Protein AF-A0A8T4U8J3-F1 (afdb_monomer_lite)

Sequence (54 aa):
MGKKKIHEVECDCGATIRGFSEHHAKQNLMIHKKASRKHKELLALKEKWLKQKS

Secondary structure (DSSP, 8-state):
---PPPEEEE-TTS-EEEESSHHHHHHHHHHHHHH-HHHHHHHHHHHHHHHH--

Structure (mmCIF, N/CA/C/O backbone):
data_AF-A0A8T4U8J3-F1
#
_entry.id   AF-A0A8T4U8J3-F1
#
loop_
_atom_site.group_PDB
_atom_site.id
_atom_site.type_symbol
_atom_site.label_atom_id
_atom_site.label_alt_id
_atom_site.label_comp_id
_atom_site.label_asym_id
_atom_site.label_entity_id
_atom_site.label_seq_id
_atom_site.pdbx_PDB_ins_code
_atom_site.Cartn_x
_atom_site.Cartn_y
_atom_site.Cartn_z
_atom_site.occupancy
_atom_site.B_iso_or_equiv
_atom_site.auth_seq_id
_atom_site.auth_comp_id
_atom_site.auth_asym_id
_atom_site.auth_atom_id
_atom_site.pdbx_PDB_model_num
ATOM 1 N N . MET A 1 1 ? 12.186 4.640 -30.175 1.00 46.59 1 MET A N 1
ATOM 2 C CA . MET A 1 1 ? 12.316 4.421 -28.716 1.00 46.59 1 MET A CA 1
ATOM 3 C C . MET A 1 1 ? 11.161 3.536 -28.259 1.00 46.59 1 MET A C 1
ATOM 5 O O . MET A 1 1 ? 10.020 3.973 -28.325 1.00 46.59 1 MET A O 1
ATOM 9 N N . GLY A 1 2 ? 11.419 2.270 -27.916 1.00 55.69 2 GLY A N 1
ATOM 10 C CA . GLY A 1 2 ? 10.363 1.328 -27.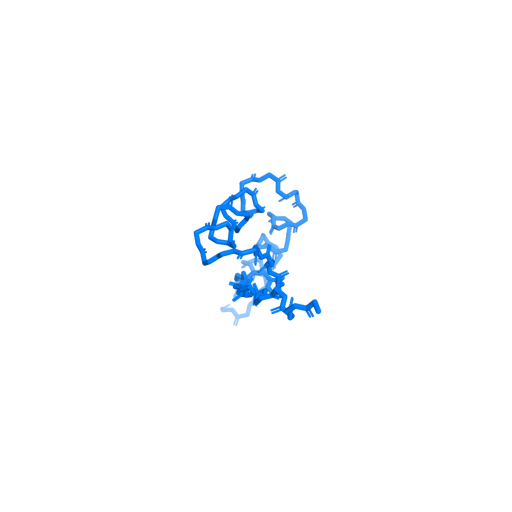521 1.00 55.69 2 GLY A CA 1
ATOM 11 C C . GLY A 1 2 ? 9.681 1.761 -26.221 1.00 55.69 2 GLY A C 1
ATOM 12 O O . GLY A 1 2 ? 10.358 2.159 -25.273 1.00 55.69 2 GLY A O 1
ATOM 13 N N . LYS A 1 3 ? 8.344 1.706 -26.174 1.00 63.38 3 LYS A N 1
ATOM 14 C CA . LYS A 1 3 ? 7.563 1.985 -24.961 1.00 63.38 3 LYS A CA 1
ATOM 15 C C . LYS A 1 3 ? 7.990 0.982 -23.881 1.00 63.38 3 LYS A C 1
ATOM 17 O O . LYS A 1 3 ? 7.728 -0.211 -24.023 1.00 63.38 3 LYS A O 1
ATOM 22 N N . LYS A 1 4 ? 8.683 1.436 -22.829 1.00 69.88 4 LYS A N 1
ATOM 23 C CA . LYS A 1 4 ? 9.017 0.586 -21.674 1.00 69.88 4 LYS A CA 1
ATOM 24 C C . LYS A 1 4 ? 7.700 0.089 -21.072 1.00 69.88 4 LYS A C 1
ATOM 26 O O . LYS A 1 4 ? 6.876 0.911 -20.677 1.00 69.88 4 LYS A O 1
ATOM 31 N N . LYS A 1 5 ? 7.481 -1.231 -21.043 1.00 80.31 5 LYS A N 1
ATOM 32 C CA . LYS A 1 5 ? 6.314 -1.822 -20.375 1.00 80.31 5 LYS A CA 1
ATOM 33 C C . LYS A 1 5 ? 6.398 -1.484 -18.887 1.00 80.31 5 LYS A C 1
ATOM 35 O O . LYS A 1 5 ? 7.380 -1.817 -18.231 1.00 80.31 5 LYS A O 1
ATOM 40 N N . ILE A 1 6 ? 5.388 -0.786 -18.385 1.00 87.44 6 ILE A N 1
ATOM 41 C CA . ILE A 1 6 ? 5.205 -0.557 -16.955 1.00 87.44 6 ILE A CA 1
ATOM 42 C C . ILE A 1 6 ? 4.305 -1.680 -16.456 1.00 87.44 6 ILE A C 1
ATOM 44 O O . ILE A 1 6 ? 3.270 -1.957 -17.056 1.00 87.44 6 ILE A O 1
ATOM 48 N N . HIS A 1 7 ? 4.726 -2.338 -15.385 1.00 93.12 7 HIS A N 1
ATOM 49 C CA . HIS A 1 7 ? 3.925 -3.325 -14.679 1.00 93.12 7 HIS A CA 1
ATOM 50 C C . HIS A 1 7 ? 3.229 -2.643 -13.509 1.00 93.12 7 HIS A C 1
ATOM 52 O O . HIS A 1 7 ? 3.867 -1.922 -12.738 1.00 93.12 7 HIS A O 1
ATOM 58 N N . GLU A 1 8 ? 1.928 -2.870 -13.390 1.00 95.25 8 GLU A N 1
ATOM 59 C CA . GLU A 1 8 ? 1.079 -2.275 -12.364 1.00 95.25 8 GLU A CA 1
ATOM 60 C C . GLU A 1 8 ? 0.548 -3.381 -11.455 1.00 95.25 8 GLU A C 1
ATOM 62 O O . GLU A 1 8 ? 0.147 -4.443 -11.926 1.00 95.25 8 GLU A O 1
ATOM 67 N N . VAL A 1 9 ? 0.581 -3.144 -10.146 1.00 94.56 9 VAL A N 1
ATOM 68 C CA . VAL A 1 9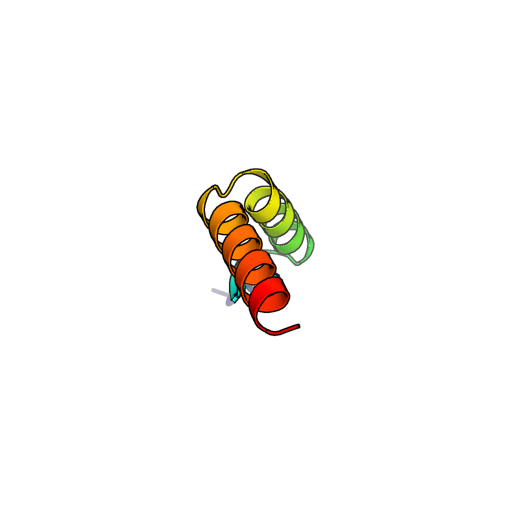 ? 0.035 -4.048 -9.133 1.00 94.56 9 VAL A CA 1
ATOM 69 C C . VAL A 1 9 ? -0.812 -3.230 -8.171 1.00 94.56 9 VAL A C 1
ATOM 71 O O . VAL A 1 9 ? -0.380 -2.182 -7.687 1.00 94.56 9 VAL A O 1
ATOM 74 N N . GLU A 1 10 ? -2.019 -3.703 -7.891 1.00 94.50 10 GLU A N 1
ATOM 75 C CA . GLU A 1 10 ? -2.936 -3.046 -6.967 1.00 94.50 10 GLU A CA 1
ATOM 76 C C . GLU A 1 10 ? -2.682 -3.493 -5.521 1.00 94.50 10 GLU A C 1
ATOM 78 O O . GLU A 1 10 ? -2.419 -4.662 -5.236 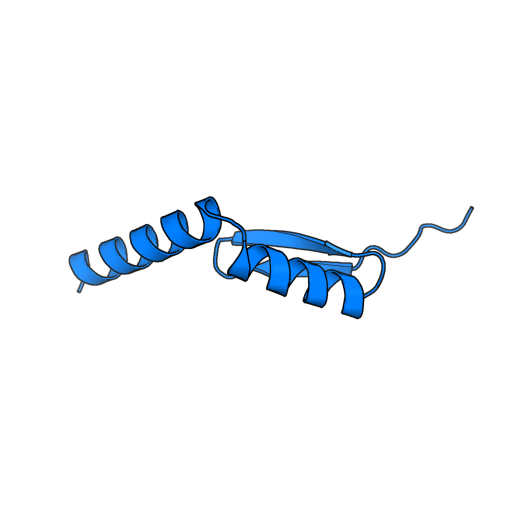1.00 94.50 10 GLU A O 1
ATOM 83 N N . CYS A 1 11 ? -2.719 -2.537 -4.598 1.00 92.38 11 CYS A N 1
ATOM 84 C CA . CYS A 1 11 ? -2.626 -2.774 -3.166 1.00 92.38 11 CYS A CA 1
ATOM 85 C C . CYS A 1 11 ? -4.021 -2.834 -2.538 1.00 92.38 11 CYS A C 1
ATOM 87 O O . CYS A 1 11 ? -4.909 -2.084 -2.927 1.00 92.38 11 CYS A O 1
ATOM 89 N N . ASP A 1 12 ? -4.179 -3.607 -1.463 1.00 87.00 12 ASP A N 1
ATOM 90 C CA . ASP A 1 12 ? -5.439 -3.774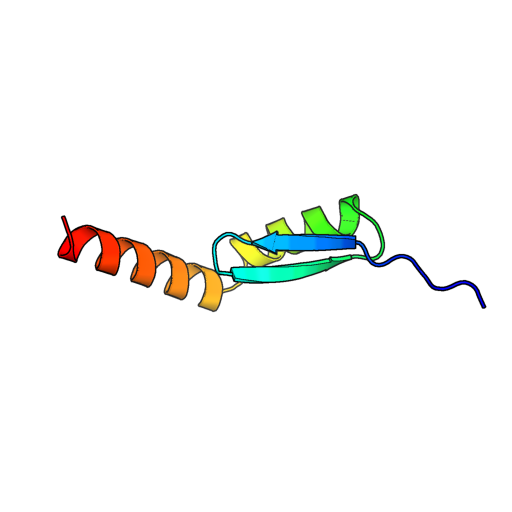 -0.719 1.00 87.00 12 ASP A CA 1
ATOM 91 C C . ASP A 1 12 ? -6.016 -2.471 -0.125 1.00 87.00 12 ASP A C 1
ATOM 93 O O . ASP A 1 12 ? -7.183 -2.416 0.273 1.00 87.00 12 ASP A O 1
ATOM 97 N N . CYS A 1 13 ? -5.197 -1.416 -0.046 1.00 87.81 13 CYS A N 1
ATOM 98 C CA . CYS A 1 13 ? -5.627 -0.071 0.337 1.00 87.81 13 CYS A CA 1
ATOM 99 C C . CYS A 1 13 ? -6.130 0.781 -0.849 1.00 87.81 13 CYS A C 1
ATOM 101 O O . CYS A 1 13 ? -6.354 1.976 -0.670 1.00 87.81 13 CYS A O 1
ATOM 103 N N . GLY A 1 14 ? -6.241 0.207 -2.053 1.00 87.88 14 GLY A N 1
ATOM 104 C CA . GLY A 1 14 ? -6.669 0.875 -3.288 1.00 87.88 14 GLY A CA 1
ATOM 105 C C . GLY A 1 14 ? -5.570 1.646 -4.029 1.00 87.88 14 GLY A C 1
ATOM 106 O O . GLY A 1 14 ? -5.867 2.418 -4.934 1.00 87.88 14 GLY A O 1
ATOM 107 N N . ALA A 1 15 ? -4.299 1.494 -3.642 1.00 92.06 15 ALA A N 1
ATOM 108 C CA . ALA A 1 15 ? -3.185 2.178 -4.303 1.00 92.06 15 ALA A CA 1
ATOM 109 C C . ALA A 1 15 ? -2.621 1.348 -5.468 1.00 92.06 15 ALA A C 1
ATOM 111 O O . ALA A 1 15 ? -2.313 0.170 -5.290 1.00 92.06 15 ALA A O 1
ATOM 112 N N . THR A 1 16 ? -2.399 1.975 -6.626 1.00 95.00 16 THR A N 1
ATOM 113 C CA . THR A 1 16 ? -1.721 1.347 -7.773 1.00 95.00 16 THR A CA 1
ATOM 114 C C . THR A 1 16 ? -0.212 1.559 -7.676 1.00 95.00 16 THR A C 1
ATOM 116 O O . THR A 1 16 ? 0.273 2.692 -7.672 1.00 95.00 16 THR A O 1
ATOM 119 N N . ILE A 1 17 ? 0.548 0.468 -7.617 1.00 94.62 17 ILE A N 1
ATOM 120 C CA . ILE A 1 17 ? 2.007 0.478 -7.522 1.00 94.62 17 ILE A CA 1
ATOM 121 C C . ILE A 1 17 ? 2.611 0.074 -8.863 1.00 94.62 17 ILE A C 1
ATOM 123 O O . ILE A 1 17 ? 2.245 -0.945 -9.443 1.00 94.62 17 ILE A O 1
ATOM 127 N N . ARG A 1 18 ? 3.550 0.883 -9.358 1.00 94.69 18 ARG A N 1
ATOM 128 C CA . ARG A 1 18 ? 4.154 0.727 -10.686 1.00 94.69 18 ARG A CA 1
ATOM 129 C C . ARG A 1 18 ? 5.612 0.291 -10.591 1.00 94.69 18 ARG A C 1
ATOM 131 O O . ARG A 1 18 ? 6.335 0.704 -9.682 1.00 94.69 18 ARG A O 1
ATOM 138 N N . GLY A 1 19 ? 6.059 -0.507 -11.555 1.00 92.88 19 GLY A N 1
ATOM 139 C CA . GLY A 1 19 ? 7.449 -0.934 -11.695 1.00 92.88 19 GLY A CA 1
ATOM 140 C C . GLY A 1 19 ? 7.848 -1.151 -13.153 1.00 92.88 19 GLY A C 1
ATOM 141 O O . GLY A 1 19 ? 7.009 -1.357 -14.023 1.00 92.88 19 GLY A O 1
ATOM 142 N N . PHE A 1 20 ? 9.153 -1.114 -13.423 1.00 90.31 20 PHE A N 1
ATOM 143 C CA . PHE A 1 20 ? 9.711 -1.382 -14.760 1.00 90.31 20 PHE A CA 1
ATOM 144 C C . PHE A 1 20 ? 9.711 -2.873 -15.135 1.00 90.31 20 PHE A C 1
ATOM 146 O O . PHE A 1 20 ? 9.945 -3.229 -16.284 1.00 90.31 20 PHE A O 1
ATOM 153 N N . SER A 1 21 ? 9.468 -3.736 -14.155 1.00 91.81 21 SER A N 1
ATOM 154 C CA . SER A 1 21 ? 9.296 -5.177 -14.285 1.00 91.81 21 SER A CA 1
ATOM 155 C C . SER A 1 21 ? 8.276 -5.627 -13.243 1.00 91.81 21 SER A C 1
ATOM 157 O O . SER A 1 21 ? 8.021 -4.913 -12.266 1.00 91.81 21 SER A O 1
ATOM 159 N N . GLU A 1 22 ? 7.710 -6.818 -13.416 1.00 92.38 22 GLU A N 1
ATOM 160 C CA . GLU A 1 22 ? 6.800 -7.393 -12.422 1.00 92.38 22 GLU A CA 1
ATOM 161 C C . GLU A 1 22 ? 7.474 -7.530 -11.046 1.00 92.38 22 GLU A C 1
ATOM 163 O O . GLU A 1 22 ? 6.878 -7.195 -10.022 1.00 92.38 22 GLU A O 1
ATOM 168 N N . HIS A 1 23 ? 8.747 -7.940 -11.025 1.00 93.88 23 HIS A N 1
ATOM 169 C CA . HIS A 1 23 ? 9.529 -8.033 -9.795 1.00 93.88 23 HIS A CA 1
ATOM 170 C C . HIS A 1 23 ? 9.644 -6.666 -9.106 1.00 93.88 23 HIS A C 1
ATOM 172 O O . HIS A 1 23 ? 9.364 -6.558 -7.915 1.00 93.88 23 HIS A O 1
ATOM 178 N N . HIS A 1 24 ? 9.980 -5.602 -9.846 1.00 93.31 24 HIS A N 1
ATOM 179 C CA . HIS A 1 24 ? 10.061 -4.252 -9.278 1.00 93.31 24 HIS A CA 1
ATOM 180 C C . HIS A 1 24 ? 8.708 -3.758 -8.762 1.00 93.31 24 HIS A C 1
ATOM 182 O O . HIS A 1 24 ? 8.652 -3.149 -7.697 1.00 93.31 24 HIS A O 1
ATOM 188 N N . ALA A 1 25 ? 7.612 -4.035 -9.474 1.00 94.06 25 ALA A N 1
ATOM 189 C CA . ALA A 1 25 ? 6.277 -3.654 -9.019 1.00 94.06 25 ALA A CA 1
ATOM 190 C C . ALA A 1 25 ? 5.910 -4.363 -7.700 1.00 94.06 25 ALA A C 1
ATOM 192 O O . ALA A 1 25 ? 5.431 -3.719 -6.765 1.00 94.06 25 ALA A O 1
ATOM 193 N N . LYS A 1 26 ? 6.230 -5.659 -7.574 1.00 94.62 26 LYS A N 1
ATOM 194 C CA . LYS A 1 26 ? 6.060 -6.438 -6.334 1.00 94.62 26 LYS A CA 1
ATOM 195 C C . LYS A 1 26 ? 6.946 -5.925 -5.195 1.00 94.62 26 LYS A C 1
ATOM 197 O O . LYS A 1 26 ? 6.482 -5.800 -4.063 1.00 94.62 26 LYS A O 1
ATOM 202 N N . GLN A 1 27 ? 8.200 -5.583 -5.475 1.00 95.81 27 GLN A N 1
ATOM 203 C CA . GLN A 1 27 ? 9.121 -5.053 -4.470 1.00 95.81 27 GLN A CA 1
ATOM 204 C C . GLN A 1 27 ? 8.662 -3.677 -3.961 1.00 95.81 27 GLN A C 1
ATOM 206 O O . GLN A 1 27 ? 8.600 -3.447 -2.752 1.00 95.81 27 GLN A O 1
ATOM 211 N N . ASN A 1 28 ? 8.224 -2.804 -4.873 1.00 94.62 28 ASN A N 1
ATOM 212 C CA . ASN A 1 28 ? 7.612 -1.520 -4.541 1.00 94.62 28 ASN A CA 1
ATOM 213 C C . ASN A 1 28 ? 6.327 -1.702 -3.720 1.00 94.62 28 ASN A C 1
ATOM 215 O O . ASN A 1 28 ? 6.096 -0.943 -2.780 1.00 94.62 28 ASN A O 1
ATOM 219 N N . LEU A 1 29 ? 5.513 -2.722 -4.019 1.00 94.94 29 LEU A N 1
ATOM 220 C CA . LEU A 1 29 ? 4.317 -3.045 -3.238 1.00 94.94 29 LEU A CA 1
ATOM 221 C C . LEU A 1 29 ? 4.680 -3.441 -1.802 1.00 94.94 29 LEU A C 1
ATOM 223 O O . LEU A 1 29 ? 4.048 -2.963 -0.862 1.00 94.94 29 LEU A O 1
ATOM 227 N N . MET A 1 30 ? 5.706 -4.275 -1.610 1.00 94.31 30 MET A N 1
ATOM 228 C CA . MET A 1 30 ? 6.166 -4.657 -0.269 1.00 94.31 30 MET A CA 1
ATOM 229 C C . MET A 1 30 ? 6.648 -3.446 0.534 1.00 94.31 30 MET A C 1
ATOM 231 O O . MET A 1 30 ? 6.280 -3.284 1.700 1.00 94.31 30 MET A O 1
ATOM 235 N N . ILE A 1 31 ? 7.427 -2.564 -0.097 1.00 94.25 31 ILE A N 1
ATOM 236 C CA . ILE A 1 31 ? 7.898 -1.325 0.532 1.00 94.25 31 ILE A CA 1
ATOM 237 C C . ILE A 1 31 ? 6.710 -0.428 0.882 1.00 94.25 31 ILE A C 1
ATOM 239 O O . ILE A 1 31 ? 6.632 0.057 2.008 1.00 94.25 31 ILE A O 1
ATOM 243 N N . HIS A 1 32 ? 5.752 -0.261 -0.033 1.00 93.56 32 HIS A N 1
ATOM 244 C CA . HIS A 1 32 ? 4.528 0.496 0.214 1.00 93.56 32 HIS A CA 1
ATOM 245 C C . HIS A 1 32 ? 3.772 -0.039 1.438 1.00 93.56 32 HIS A C 1
ATOM 247 O O . HIS A 1 32 ? 3.490 0.733 2.354 1.00 93.56 32 HIS A O 1
ATOM 253 N N . LYS A 1 33 ? 3.516 -1.355 1.499 1.00 92.38 33 LYS A N 1
ATOM 254 C CA . LYS A 1 33 ? 2.819 -2.001 2.624 1.00 92.38 33 LYS A CA 1
ATOM 255 C C . LYS A 1 33 ? 3.547 -1.787 3.958 1.00 92.38 33 LYS A C 1
ATOM 257 O O . LYS A 1 33 ? 2.916 -1.544 4.985 1.00 92.38 33 LYS A O 1
ATOM 262 N N . LYS A 1 34 ? 4.884 -1.833 3.957 1.00 92.06 34 LYS A N 1
ATOM 263 C CA . LYS A 1 34 ? 5.700 -1.705 5.176 1.00 92.06 34 LYS A CA 1
ATOM 264 C C . LYS A 1 34 ? 5.867 -0.256 5.649 1.00 92.06 34 LYS A C 1
ATOM 266 O O . LYS A 1 34 ? 5.739 0.020 6.848 1.00 92.06 34 LYS A O 1
ATOM 271 N N . ALA A 1 35 ? 6.196 0.646 4.726 1.00 90.75 35 ALA A N 1
ATOM 272 C CA . ALA A 1 35 ? 6.689 1.989 5.022 1.00 90.75 35 ALA A CA 1
ATOM 273 C C . ALA A 1 35 ? 5.595 3.066 4.992 1.00 90.75 35 ALA A C 1
ATOM 275 O O . ALA A 1 35 ? 5.715 4.077 5.681 1.00 90.75 35 ALA A O 1
ATOM 276 N N . SER A 1 36 ? 4.518 2.873 4.224 1.00 91.06 36 SER A N 1
ATOM 277 C CA . SER A 1 36 ? 3.487 3.901 4.082 1.00 91.06 36 SER A CA 1
ATOM 278 C C . SER A 1 36 ? 2.649 4.025 5.355 1.00 91.06 36 SER A C 1
ATOM 280 O O . SER A 1 36 ? 1.881 3.130 5.712 1.00 91.06 36 SER A O 1
ATOM 282 N N . ARG A 1 37 ? 2.756 5.171 6.038 1.00 90.69 37 ARG A N 1
ATOM 283 C CA . ARG A 1 37 ? 1.907 5.486 7.199 1.00 90.69 37 ARG A CA 1
ATOM 284 C C . ARG A 1 37 ? 0.434 5.563 6.802 1.00 90.69 37 ARG A C 1
ATOM 286 O O . ARG A 1 37 ? -0.405 4.933 7.435 1.00 90.69 37 ARG A O 1
ATOM 293 N N . LYS A 1 38 ? 0.160 6.208 5.663 1.00 87.81 38 LYS A N 1
ATOM 294 C CA . LYS A 1 38 ? -1.181 6.316 5.078 1.00 87.81 38 LYS A CA 1
ATOM 295 C C . LYS A 1 38 ? -1.801 4.947 4.789 1.00 87.81 38 LYS A C 1
ATOM 297 O O . LYS A 1 38 ? -2.990 4.769 5.014 1.00 87.81 38 LYS A O 1
ATOM 302 N N . HIS A 1 39 ? -1.007 3.975 4.331 1.00 91.44 39 HIS A N 1
ATOM 303 C CA . HIS A 1 39 ? -1.481 2.602 4.122 1.00 91.44 39 HIS A CA 1
ATOM 304 C C . HIS A 1 39 ? -1.994 1.984 5.431 1.00 91.44 39 HIS A C 1
ATOM 306 O O . HIS A 1 39 ? -3.103 1.459 5.472 1.00 91.44 39 HIS A O 1
ATOM 312 N N . LYS A 1 40 ? -1.222 2.114 6.517 1.00 90.62 40 LYS A N 1
ATOM 313 C CA . LYS A 1 40 ? -1.609 1.612 7.845 1.00 90.62 40 LYS A CA 1
ATOM 314 C C . LYS A 1 40 ? -2.846 2.326 8.391 1.00 90.62 40 LYS A C 1
ATOM 316 O O . LYS A 1 40 ? -3.736 1.670 8.918 1.00 90.62 40 LYS A O 1
ATOM 321 N N . GLU A 1 41 ? -2.925 3.647 8.227 1.00 91.00 41 GLU A N 1
ATOM 322 C CA . GLU A 1 41 ? -4.084 4.446 8.650 1.00 91.00 41 GLU A CA 1
ATOM 323 C C . GLU A 1 41 ? -5.362 4.024 7.904 1.00 91.00 41 GLU A C 1
ATOM 325 O O . GLU A 1 41 ? -6.396 3.808 8.532 1.00 91.00 41 GLU A O 1
ATOM 330 N N . LEU A 1 42 ? -5.288 3.823 6.583 1.00 90.56 42 LEU A N 1
ATOM 331 C CA . LEU A 1 42 ? -6.426 3.366 5.778 1.00 90.56 42 LEU A CA 1
ATOM 332 C C . LEU A 1 42 ? -6.880 1.950 6.146 1.00 90.56 42 LEU A C 1
ATOM 334 O O . LEU A 1 42 ? -8.083 1.707 6.239 1.00 90.56 42 LEU A O 1
ATOM 338 N N . LEU A 1 43 ? -5.945 1.025 6.381 1.00 88.50 43 LEU A N 1
ATOM 339 C CA . LEU A 1 43 ? -6.290 -0.323 6.835 1.00 88.50 43 LEU A CA 1
ATOM 340 C C . LEU A 1 43 ? -6.972 -0.296 8.207 1.00 88.50 43 LEU A C 1
ATOM 342 O O . LEU A 1 43 ? -8.035 -0.892 8.359 1.00 88.50 43 LEU A O 1
ATOM 346 N N . ALA A 1 44 ? -6.443 0.472 9.162 1.00 89.69 44 ALA A N 1
ATOM 347 C CA . ALA A 1 44 ? -7.050 0.607 10.484 1.00 89.69 44 ALA A CA 1
ATOM 348 C C . ALA A 1 44 ? -8.460 1.226 10.421 1.00 89.69 44 ALA A C 1
ATOM 350 O O . ALA A 1 44 ? -9.363 0.807 11.148 1.00 89.69 44 ALA A O 1
ATOM 351 N N . LEU A 1 45 ? -8.678 2.213 9.543 1.00 90.44 45 LEU A N 1
ATOM 352 C CA . LEU A 1 45 ? -10.007 2.782 9.297 1.00 90.44 45 LEU A CA 1
ATOM 353 C C . LEU A 1 45 ? -10.965 1.746 8.697 1.00 90.44 45 LEU A C 1
ATOM 355 O O . LEU A 1 45 ? -12.106 1.645 9.146 1.00 90.44 45 LEU A O 1
ATOM 359 N N . LYS A 1 46 ? -10.498 0.947 7.730 1.00 88.00 46 LYS A N 1
ATOM 360 C CA . LYS A 1 46 ? -11.278 -0.136 7.117 1.00 88.00 46 LYS A CA 1
ATOM 361 C C . LYS A 1 46 ? -11.703 -1.172 8.158 1.00 88.00 46 LYS A C 1
ATOM 363 O O . LYS A 1 46 ? -12.875 -1.533 8.206 1.00 88.00 46 LYS A O 1
ATOM 368 N N . GLU A 1 47 ? -10.791 -1.597 9.029 1.00 89.25 47 GLU A N 1
ATOM 369 C CA . GLU A 1 47 ? -11.097 -2.529 10.120 1.00 89.25 47 GLU A CA 1
ATOM 370 C C . GLU A 1 47 ? -12.121 -1.955 11.108 1.00 89.25 47 GLU A C 1
ATOM 372 O O . GLU A 1 47 ? -13.075 -2.638 11.478 1.00 89.25 47 GLU A O 1
ATOM 377 N N . LYS A 1 48 ? -11.971 -0.684 11.507 1.00 91.00 48 LYS A N 1
ATOM 378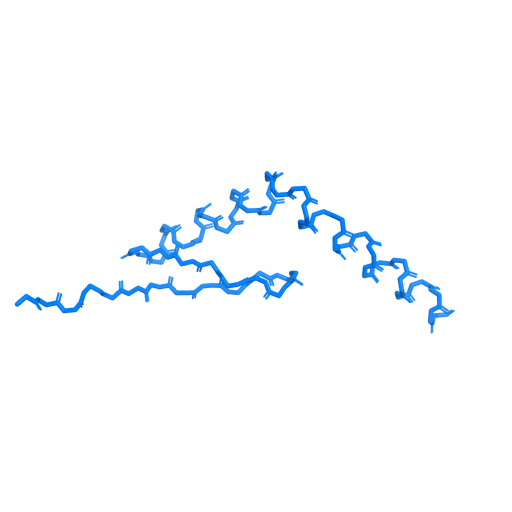 C CA . LYS A 1 48 ? -12.944 -0.005 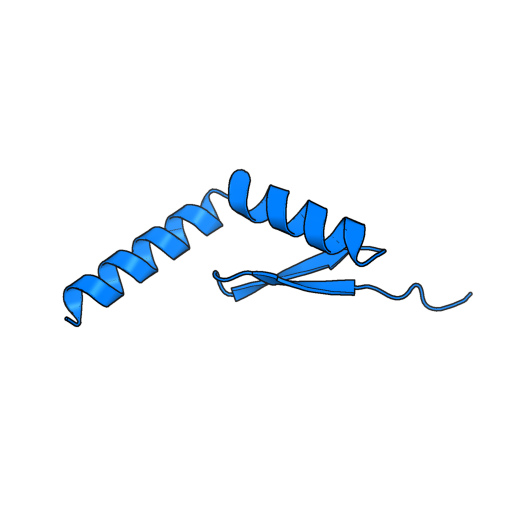12.379 1.00 91.00 48 LYS A CA 1
ATOM 379 C C . LYS A 1 48 ? -14.325 0.098 11.738 1.00 91.00 48 LYS A C 1
ATOM 381 O O . LYS A 1 48 ? -15.328 -0.058 12.429 1.00 91.00 48 LYS A O 1
ATOM 386 N N . TRP A 1 49 ? -14.388 0.374 10.438 1.00 91.88 49 TRP A N 1
ATOM 387 C CA . TRP A 1 49 ? -15.655 0.469 9.716 1.00 91.88 49 TRP A CA 1
ATOM 388 C C . TRP A 1 49 ? -16.353 -0.890 9.617 1.00 91.88 49 TRP A C 1
ATOM 390 O O . TRP A 1 49 ? -17.550 -0.976 9.867 1.00 91.88 49 TRP A O 1
ATOM 400 N N . LEU A 1 50 ? -15.600 -1.959 9.341 1.00 87.69 50 LEU A N 1
ATOM 401 C CA . LEU A 1 50 ? -16.132 -3.325 9.313 1.00 87.69 50 LEU A CA 1
ATOM 402 C C . LEU A 1 50 ? -16.655 -3.769 10.685 1.00 87.69 50 LEU A C 1
ATOM 404 O O . LEU A 1 50 ? -17.732 -4.349 10.753 1.00 87.69 50 LEU A O 1
ATOM 408 N N . LYS A 1 51 ? -15.952 -3.442 11.779 1.00 87.69 51 LYS A N 1
ATOM 409 C CA . LYS A 1 51 ? -16.401 -3.762 13.147 1.00 87.69 51 LYS A CA 1
ATOM 410 C C . LYS A 1 51 ? -17.678 -3.033 13.565 1.00 87.69 51 LYS A C 1
ATOM 412 O O . LYS A 1 51 ? -18.450 -3.591 14.324 1.00 87.69 51 LYS A O 1
ATOM 417 N N . GLN A 1 52 ? -17.893 -1.803 13.098 1.00 81.31 52 GLN A N 1
ATOM 418 C CA . GLN A 1 52 ? -19.112 -1.039 13.406 1.00 81.31 52 GLN A CA 1
ATOM 419 C C . GLN A 1 52 ? -20.329 -1.483 12.591 1.00 81.31 52 GLN A C 1
ATOM 421 O O . GLN A 1 52 ? -21.451 -1.108 12.913 1.00 81.31 52 GLN A O 1
ATOM 426 N N . LYS A 1 53 ? -20.103 -2.223 11.504 1.00 72.56 53 LYS A N 1
ATOM 427 C CA . LYS A 1 53 ? -21.154 -2.696 10.601 1.00 72.56 53 LYS A CA 1
ATOM 428 C C . LYS A 1 53 ? -21.559 -4.151 10.871 1.00 72.56 53 LYS A C 1
ATOM 430 O O . LYS A 1 53 ? -22.461 -4.640 10.197 1.00 72.56 53 LYS A O 1
ATOM 435 N N . SER A 1 54 ? -20.860 -4.819 11.792 1.00 57.81 54 SER A N 1
ATOM 436 C CA . SER A 1 54 ? -21.102 -6.197 12.224 1.00 57.81 54 SER A CA 1
ATOM 437 C C . SER A 1 54 ? -21.917 -6.256 13.506 1.00 57.81 54 SER A C 1
ATOM 439 O O . SER A 1 54 ? -21.923 -5.255 14.252 1.00 57.81 54 SER A O 1
#

Foldseek 3Di:
DDDQDWDWDADPLGDIFIDSDPVRSVVSNVCCCPPPPVNVVSVVVVVVVVVVVD

pLDDT: mean 87.91, std 10.44, range [46.59, 95.81]

Radius of gyration: 14.51 Å; chains: 1; bounding box: 34×14×42 Å